Protein AF-A0A2V2BD92-F1 (afdb_monomer)

Structure (mmCIF, N/CA/C/O backbone):
data_AF-A0A2V2BD92-F1
#
_entry.id   AF-A0A2V2BD92-F1
#
loop_
_atom_site.group_PDB
_atom_site.id
_atom_site.type_symbol
_atom_site.label_atom_id
_atom_site.label_alt_id
_atom_site.label_comp_id
_atom_site.label_asym_id
_atom_site.label_entity_id
_atom_site.label_seq_id
_atom_site.pdbx_PDB_ins_code
_atom_site.Cartn_x
_atom_site.Cartn_y
_atom_site.Cartn_z
_atom_site.occupancy
_atom_site.B_iso_or_equiv
_atom_site.auth_seq_id
_atom_site.auth_comp_id
_atom_site.auth_asym_id
_atom_site.auth_atom_id
_atom_site.pdbx_PDB_model_num
ATOM 1 N N . MET A 1 1 ? 30.331 30.338 35.306 1.00 40.53 1 MET A N 1
ATOM 2 C CA . MET A 1 1 ? 29.666 31.341 34.450 1.00 40.53 1 MET A CA 1
ATOM 3 C C . MET A 1 1 ? 28.473 30.673 33.791 1.00 40.53 1 MET A C 1
ATOM 5 O O . MET A 1 1 ? 28.644 29.599 33.232 1.00 40.53 1 MET A O 1
ATOM 9 N N . LEU A 1 2 ? 27.292 31.274 33.924 1.00 43.50 2 LEU A N 1
ATOM 10 C CA . LEU A 1 2 ? 26.097 30.980 33.131 1.00 43.50 2 LEU A CA 1
ATOM 11 C C . LEU A 1 2 ? 26.198 31.728 31.791 1.00 43.50 2 LEU A C 1
ATOM 13 O O . LEU A 1 2 ? 26.540 32.907 31.807 1.00 43.50 2 LEU A O 1
ATOM 17 N N . ASN A 1 3 ? 25.898 31.050 30.681 1.00 39.62 3 ASN A N 1
ATOM 18 C CA . ASN A 1 3 ? 25.221 31.590 29.488 1.00 39.62 3 ASN A CA 1
ATOM 19 C C . ASN A 1 3 ? 24.854 30.392 28.586 1.00 39.62 3 ASN A C 1
ATOM 21 O O . ASN A 1 3 ? 25.749 29.708 28.106 1.00 39.62 3 ASN A O 1
ATOM 25 N N . ILE A 1 4 ? 23.616 29.888 28.623 1.00 43.25 4 ILE A N 1
ATOM 26 C CA . ILE A 1 4 ? 22.386 30.372 27.957 1.00 43.25 4 ILE A CA 1
ATOM 27 C C . ILE A 1 4 ? 22.367 30.007 26.459 1.00 43.25 4 ILE A C 1
ATOM 29 O O . ILE A 1 4 ? 23.040 30.626 25.648 1.00 43.25 4 ILE A O 1
ATOM 33 N N . LEU A 1 5 ? 21.576 28.960 26.180 1.00 45.25 5 LEU A N 1
ATOM 34 C CA . LEU A 1 5 ? 20.671 28.731 25.044 1.00 45.25 5 LEU A CA 1
ATOM 35 C C . LEU A 1 5 ? 21.012 29.381 23.693 1.00 45.25 5 LEU A C 1
ATOM 37 O O . LEU A 1 5 ? 20.851 30.583 23.521 1.00 45.25 5 LEU A O 1
ATOM 41 N N . ASN A 1 6 ? 21.243 28.526 22.696 1.00 41.41 6 ASN A N 1
ATOM 42 C CA . ASN A 1 6 ? 20.483 28.607 21.450 1.00 41.41 6 ASN A CA 1
ATOM 43 C C . ASN A 1 6 ? 20.286 27.188 20.8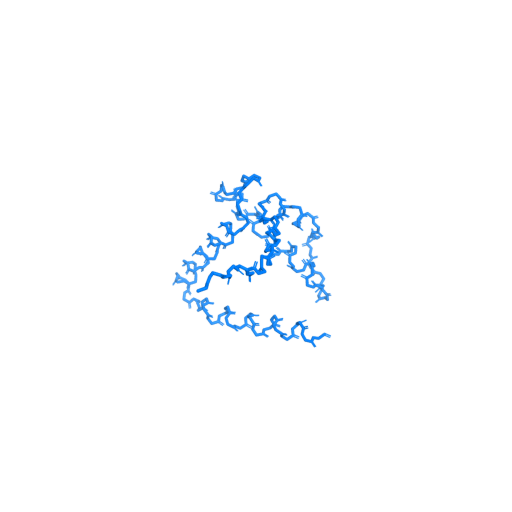85 1.00 41.41 6 ASN A C 1
ATOM 45 O O . ASN A 1 6 ? 21.151 26.696 20.162 1.00 41.41 6 ASN A O 1
ATOM 49 N N . PRO A 1 7 ? 19.203 26.468 21.230 1.00 48.06 7 PRO A N 1
ATOM 50 C CA . PRO A 1 7 ? 18.661 25.524 20.282 1.00 48.06 7 PRO A CA 1
ATOM 51 C C . PRO A 1 7 ? 17.988 26.398 19.231 1.00 48.06 7 PRO A C 1
ATOM 53 O O . PRO A 1 7 ? 16.959 27.018 19.505 1.00 48.06 7 PRO A O 1
ATOM 56 N N . ASP A 1 8 ? 18.588 26.501 18.050 1.00 42.53 8 ASP A N 1
ATOM 57 C CA . ASP A 1 8 ? 17.795 26.851 16.887 1.00 42.53 8 ASP A CA 1
ATOM 58 C C . ASP A 1 8 ? 16.716 25.774 16.800 1.00 42.53 8 ASP A C 1
ATOM 60 O O . ASP A 1 8 ? 16.932 24.659 16.322 1.00 42.53 8 ASP A O 1
ATOM 64 N N . ASN A 1 9 ? 15.554 26.113 17.361 1.00 50.00 9 ASN A N 1
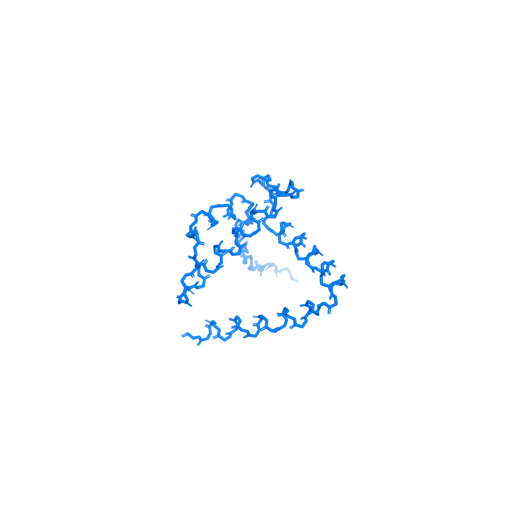ATOM 65 C CA . ASN A 1 9 ? 14.274 25.604 16.945 1.00 50.00 9 ASN A CA 1
ATOM 66 C C . ASN A 1 9 ? 14.213 25.893 15.445 1.00 50.00 9 ASN A C 1
ATOM 68 O O . ASN A 1 9 ? 13.609 26.869 14.998 1.00 50.00 9 ASN A O 1
ATOM 72 N N . HIS A 1 10 ? 14.807 25.004 14.654 1.00 45.50 10 HIS A N 1
ATOM 73 C CA . HIS A 1 10 ? 14.152 24.574 13.447 1.00 45.50 10 HIS A CA 1
ATOM 74 C C . HIS A 1 10 ? 12.789 24.114 13.932 1.00 45.50 10 HIS A C 1
ATOM 76 O O . HIS A 1 10 ? 12.631 23.010 14.452 1.00 45.50 10 HIS A O 1
ATOM 82 N N . ALA A 1 11 ? 11.826 25.032 13.869 1.00 39.88 11 ALA A N 1
ATOM 83 C CA . ALA A 1 11 ? 10.443 24.674 13.728 1.00 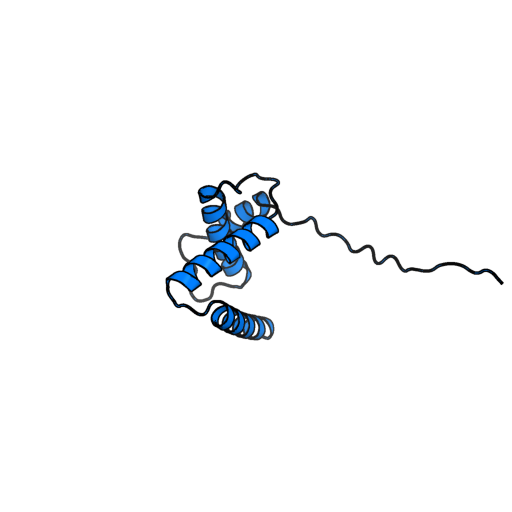39.88 11 ALA A CA 1
ATOM 84 C C . ALA A 1 11 ? 10.454 23.663 12.585 1.00 39.88 11 ALA A C 1
ATOM 86 O O . ALA A 1 11 ? 10.569 24.023 11.415 1.00 39.88 11 ALA A O 1
ATOM 87 N N . MET A 1 12 ? 10.479 22.383 12.953 1.00 41.91 12 MET A N 1
ATOM 88 C CA . MET A 1 12 ? 10.005 21.318 12.112 1.00 41.91 12 MET A CA 1
ATOM 89 C C . MET A 1 12 ? 8.585 21.764 11.850 1.00 41.91 12 MET A C 1
ATOM 91 O O . MET A 1 12 ? 7.718 21.630 12.710 1.00 41.91 12 MET A O 1
ATOM 95 N N . THR A 1 13 ? 8.403 22.467 10.736 1.00 38.88 13 THR A N 1
ATOM 96 C CA . THR A 1 13 ? 7.103 22.701 10.155 1.00 38.88 13 THR A CA 1
ATOM 97 C C . THR A 1 13 ? 6.55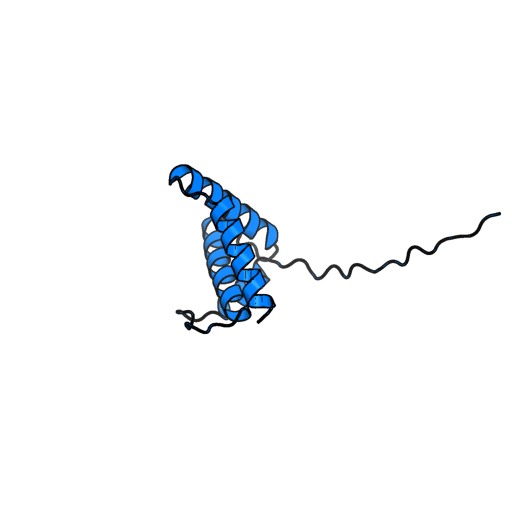5 21.298 10.010 1.00 38.88 13 THR A C 1
ATOM 99 O O . THR A 1 13 ? 6.931 20.575 9.092 1.00 38.88 13 THR A O 1
ATOM 102 N N . THR A 1 14 ? 5.787 20.856 11.003 1.00 44.94 14 THR A N 1
ATOM 103 C CA . THR A 1 14 ? 4.947 19.681 10.905 1.00 44.94 14 THR A CA 1
ATOM 104 C C . THR A 1 14 ? 4.001 20.038 9.782 1.00 44.94 14 THR A C 1
ATOM 106 O O . THR A 1 14 ? 2.994 20.713 10.004 1.00 44.94 14 THR A O 1
ATOM 109 N N . ALA A 1 15 ? 4.401 19.701 8.553 1.00 56.84 15 ALA A N 1
ATOM 110 C CA . ALA A 1 15 ? 3.482 19.593 7.445 1.00 56.84 15 ALA A CA 1
ATOM 111 C C . ALA A 1 15 ? 2.299 18.807 8.002 1.00 56.84 15 ALA A C 1
ATOM 113 O O . ALA A 1 15 ? 2.510 17.800 8.687 1.00 56.84 15 ALA A O 1
ATOM 114 N N . ALA A 1 16 ? 1.093 19.349 7.840 1.00 66.75 16 ALA A N 1
ATOM 115 C CA . ALA A 1 16 ? -0.101 18.688 8.334 1.00 66.75 16 ALA A CA 1
ATOM 116 C C . ALA A 1 16 ? -0.038 17.223 7.889 1.00 66.75 16 ALA A C 1
ATOM 118 O O . ALA A 1 16 ? 0.213 16.950 6.714 1.00 66.75 16 ALA A O 1
ATOM 119 N N . ALA A 1 17 ? -0.142 16.304 8.852 1.00 83.38 17 ALA A N 1
ATOM 120 C CA . ALA A 1 17 ? -0.099 14.887 8.548 1.00 83.38 17 ALA A CA 1
ATOM 121 C C . ALA A 1 17 ? -1.231 14.593 7.564 1.00 83.38 17 ALA A C 1
ATOM 123 O O . ALA A 1 17 ? -2.370 15.002 7.789 1.00 83.38 17 ALA A O 1
ATOM 124 N N . MET A 1 18 ? -0.888 13.945 6.456 1.00 91.25 18 MET A N 1
ATOM 125 C CA . MET A 1 18 ? -1.844 13.615 5.413 1.00 91.25 18 MET A CA 1
ATOM 126 C C . MET A 1 18 ? -2.920 12.681 5.973 1.00 91.25 18 MET A C 1
ATOM 128 O O . MET A 1 18 ? -2.617 11.712 6.674 1.00 91.25 18 MET A O 1
ATOM 132 N N . THR A 1 19 ? -4.173 12.971 5.654 1.00 96.00 19 THR A N 1
ATOM 133 C CA . THR A 1 19 ? -5.344 12.226 6.122 1.00 96.00 19 THR A CA 1
ATOM 134 C C . THR A 1 19 ? -5.929 11.341 5.023 1.00 96.00 19 THR A C 1
ATOM 136 O O . THR A 1 19 ? -5.584 11.453 3.842 1.00 96.00 19 THR A O 1
ATOM 139 N N . PHE A 1 20 ? -6.868 10.472 5.388 1.00 93.25 20 PHE A N 1
ATOM 140 C CA . PHE A 1 20 ? -7.676 9.724 4.429 1.00 93.25 20 PHE A CA 1
ATOM 141 C C . PHE A 1 20 ? -8.466 10.639 3.475 1.00 93.25 20 PHE A C 1
ATOM 143 O O . PHE A 1 20 ? -8.629 10.308 2.295 1.00 93.25 20 PHE A O 1
ATOM 150 N N . ALA A 1 21 ? -8.934 11.797 3.953 1.00 94.12 21 ALA A N 1
ATOM 151 C CA . ALA A 1 21 ? -9.598 12.779 3.097 1.00 94.12 21 ALA A CA 1
ATOM 152 C C . ALA A 1 21 ? -8.651 13.299 2.000 1.00 94.12 21 ALA A C 1
ATOM 154 O O . ALA A 1 21 ? -9.047 13.394 0.837 1.00 94.12 21 ALA A O 1
ATOM 155 N N . ASP A 1 22 ? -7.381 13.542 2.336 1.00 94.69 22 ASP A N 1
ATOM 156 C CA . ASP A 1 22 ? -6.365 13.956 1.363 1.00 94.69 22 ASP A CA 1
ATOM 157 C C . ASP A 1 22 ? -6.062 12.842 0.346 1.00 94.69 22 ASP A C 1
ATOM 159 O O . ASP A 1 22 ? -5.960 13.114 -0.852 1.00 94.69 22 ASP A O 1
ATOM 163 N N . LEU A 1 23 ? -5.981 11.578 0.789 1.00 92.88 23 LEU A N 1
ATOM 164 C CA . LEU A 1 23 ? -5.847 10.421 -0.112 1.00 92.88 23 LEU A CA 1
ATOM 165 C C . LEU A 1 23 ? -7.029 10.329 -1.082 1.00 92.88 23 LEU A C 1
ATOM 167 O O . LEU A 1 23 ? -6.836 10.121 -2.278 1.00 92.88 23 LEU A O 1
ATOM 171 N N . SER A 1 24 ? -8.246 10.529 -0.580 1.00 93.56 24 SER A N 1
ATOM 172 C CA . SER A 1 24 ? -9.455 10.504 -1.407 1.00 93.56 24 SER A CA 1
ATOM 173 C C . SER A 1 24 ? -9.466 11.642 -2.432 1.00 93.56 24 SER A C 1
ATOM 175 O O . SER A 1 24 ? -9.793 11.409 -3.592 1.00 93.56 24 SER A O 1
ATOM 177 N N . CYS A 1 25 ? -9.019 12.840 -2.051 1.00 93.81 25 CYS A N 1
ATOM 178 C CA . CYS A 1 25 ? -8.864 13.973 -2.967 1.00 93.81 25 CYS A CA 1
ATOM 179 C C . CYS A 1 25 ? -7.815 13.707 -4.067 1.00 93.81 25 CYS A C 1
ATOM 181 O O . CYS A 1 25 ? -8.007 14.082 -5.224 1.00 93.81 25 CYS A O 1
ATOM 183 N N . LEU A 1 26 ? -6.706 13.028 -3.744 1.00 92.44 26 LEU A N 1
ATOM 184 C CA . LEU A 1 26 ? -5.731 12.594 -4.754 1.00 92.44 26 LEU A CA 1
ATOM 185 C C . LEU A 1 26 ? -6.295 11.506 -5.674 1.00 92.44 26 LEU A C 1
ATOM 187 O O . LEU A 1 26 ? -6.038 11.532 -6.877 1.00 92.44 26 LEU A O 1
ATOM 191 N N . ALA A 1 27 ? -7.071 10.570 -5.129 1.00 92.25 27 ALA A N 1
ATOM 192 C CA . ALA A 1 27 ? -7.691 9.496 -5.898 1.00 92.25 27 ALA A CA 1
ATOM 193 C C . ALA A 1 27 ? -8.661 10.024 -6.968 1.00 92.25 27 ALA A C 1
ATOM 195 O O . ALA A 1 27 ? -8.727 9.469 -8.063 1.00 92.25 27 ALA A O 1
ATOM 196 N N . GLU A 1 28 ? -9.381 11.110 -6.681 1.00 90.44 28 GLU A N 1
ATOM 197 C CA . GLU A 1 28 ? -10.325 11.743 -7.616 1.00 90.44 28 GLU A CA 1
ATOM 198 C C . GLU A 1 28 ? -9.654 12.357 -8.854 1.00 90.44 28 GLU A C 1
ATOM 200 O O . GLU A 1 28 ? -10.313 12.580 -9.868 1.00 90.44 28 GLU A O 1
ATOM 205 N N . GLN A 1 29 ? -8.344 12.609 -8.804 1.00 83.75 29 GLN A N 1
ATOM 206 C CA . GLN A 1 29 ? -7.586 13.169 -9.928 1.00 83.75 29 GLN A CA 1
ATOM 207 C C . GLN A 1 29 ? -7.193 12.106 -10.966 1.00 83.75 29 GLN A C 1
ATOM 209 O O . GLN A 1 29 ? -6.668 12.440 -12.029 1.00 83.75 29 GLN A O 1
ATOM 214 N N . VAL A 1 30 ? -7.438 10.827 -10.672 1.00 82.19 30 V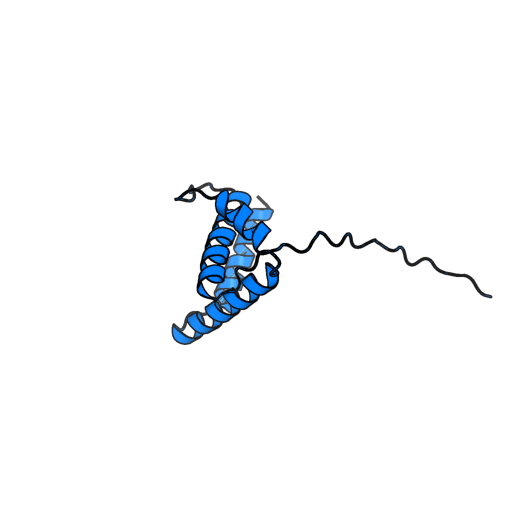AL A N 1
ATOM 215 C CA . VAL A 1 30 ? -7.058 9.698 -11.523 1.00 82.19 30 VAL A CA 1
ATOM 216 C C . VAL A 1 30 ? -8.187 9.362 -12.489 1.00 82.19 30 VAL A C 1
ATOM 218 O O . VAL A 1 30 ? -9.332 9.158 -12.094 1.00 82.19 30 VAL A O 1
ATOM 221 N N . THR A 1 31 ? -7.857 9.261 -13.773 1.00 74.44 31 THR A N 1
ATOM 222 C CA . THR A 1 31 ? -8.762 8.752 -14.810 1.00 74.44 31 THR A CA 1
ATOM 223 C C . THR A 1 31 ? -8.809 7.222 -14.815 1.00 74.44 31 THR A C 1
ATOM 225 O O . THR A 1 31 ? -7.887 6.577 -14.330 1.00 74.44 31 THR A O 1
ATOM 228 N N . ASP A 1 32 ? -9.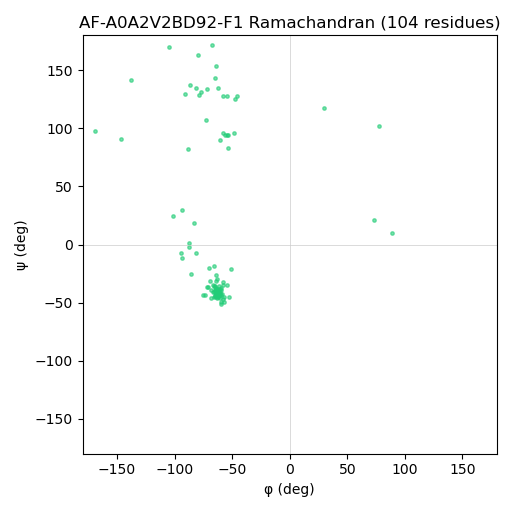827 6.620 -15.447 1.00 72.94 32 ASP A N 1
ATOM 229 C CA . ASP A 1 32 ? -10.020 5.153 -15.518 1.00 72.94 32 ASP A CA 1
ATOM 230 C C . ASP A 1 32 ? -8.789 4.348 -15.989 1.00 72.94 32 ASP A C 1
ATOM 232 O O . ASP A 1 32 ? -8.691 3.146 -15.746 1.00 72.94 32 ASP A O 1
ATOM 236 N N . HIS A 1 33 ? -7.851 4.989 -16.687 1.00 75.88 33 HIS A N 1
ATOM 237 C CA . HIS A 1 33 ? -6.589 4.401 -17.113 1.00 75.88 33 HIS A CA 1
ATOM 238 C C . HIS A 1 33 ? -5.437 5.387 -16.916 1.00 75.88 33 HIS A C 1
ATOM 240 O O . HIS A 1 33 ? -5.578 6.586 -17.171 1.00 75.88 33 HIS A O 1
ATOM 246 N N . LEU A 1 34 ? -4.285 4.856 -16.498 1.00 76.94 34 LEU A N 1
ATOM 247 C CA . LEU A 1 34 ? -3.021 5.582 -16.493 1.00 76.94 34 LEU A CA 1
ATOM 248 C C . LEU A 1 34 ? -2.433 5.605 -17.912 1.00 76.94 34 LEU A C 1
ATOM 250 O O . LEU A 1 34 ? -2.302 4.536 -18.519 1.00 76.94 34 LEU A O 1
ATOM 254 N N . PRO A 1 35 ? -2.052 6.776 -18.449 1.00 79.44 35 PRO A N 1
ATOM 255 C CA . PRO A 1 35 ? -1.272 6.831 -19.676 1.00 79.44 35 PRO A CA 1
ATOM 256 C C . PRO A 1 35 ? 0.113 6.193 -19.472 1.00 79.44 35 PRO A C 1
ATOM 258 O O . PRO A 1 35 ? 0.637 6.139 -18.360 1.00 79.44 35 PRO A O 1
ATOM 261 N N . PHE A 1 36 ? 0.711 5.685 -20.553 1.00 75.12 36 PHE A N 1
ATOM 262 C CA . PHE A 1 36 ? 2.017 5.012 -20.500 1.00 75.12 36 PHE A CA 1
ATOM 263 C C . PHE A 1 36 ? 3.150 5.949 -20.043 1.00 75.12 36 PHE A C 1
ATOM 265 O O . PHE A 1 36 ? 4.100 5.499 -19.412 1.00 75.12 36 PHE A O 1
ATOM 272 N N . ASP A 1 37 ? 3.030 7.242 -20.338 1.00 78.44 37 ASP A N 1
ATOM 273 C CA . ASP A 1 37 ? 3.946 8.322 -19.965 1.00 78.44 37 ASP A CA 1
ATOM 274 C C . ASP A 1 37 ? 3.437 9.141 -18.764 1.00 78.44 37 ASP A C 1
ATOM 276 O O . ASP A 1 37 ? 3.801 10.306 -18.609 1.00 78.44 37 ASP A O 1
ATOM 280 N N . ALA A 1 38 ? 2.588 8.544 -17.915 1.00 80.62 38 ALA A N 1
ATOM 281 C CA . ALA A 1 38 ? 2.093 9.191 -16.705 1.00 80.62 38 ALA A CA 1
ATOM 282 C C . ALA A 1 38 ? 3.250 9.689 -15.829 1.00 80.62 38 ALA A C 1
ATOM 284 O O . ALA A 1 38 ? 4.144 8.923 -15.459 1.00 80.62 38 ALA A O 1
ATOM 285 N N . ASP A 1 39 ? 3.188 10.964 -15.453 1.00 87.12 39 ASP A N 1
ATOM 286 C CA . ASP A 1 39 ? 4.147 11.539 -14.523 1.00 87.12 39 ASP A CA 1
ATOM 287 C C . ASP A 1 39 ? 3.994 10.954 -13.104 1.00 87.12 39 ASP A C 1
ATOM 289 O O . ASP A 1 39 ? 3.052 10.221 -12.768 1.00 87.12 39 ASP A O 1
ATOM 293 N N . ASN A 1 40 ? 4.946 11.294 -12.237 1.00 86.75 40 ASN A N 1
ATOM 294 C CA . ASN A 1 40 ? 4.972 10.801 -10.863 1.00 86.75 40 ASN A CA 1
ATOM 295 C C . ASN A 1 40 ? 3.769 11.269 -10.026 1.00 86.75 40 ASN A C 1
ATOM 297 O O . ASN A 1 40 ? 3.384 10.565 -9.092 1.00 86.75 40 ASN A O 1
ATOM 301 N N . ALA A 1 41 ? 3.147 12.407 -10.354 1.00 87.38 41 ALA A N 1
ATOM 302 C CA . ALA A 1 41 ? 1.974 12.904 -9.638 1.00 87.38 41 ALA A CA 1
ATOM 303 C C . ALA A 1 41 ? 0.727 12.077 -9.983 1.00 87.38 41 ALA A C 1
ATOM 305 O O . ALA A 1 41 ? -0.002 11.652 -9.084 1.00 87.38 41 ALA A O 1
ATOM 306 N N . ILE A 1 42 ? 0.525 11.762 -11.264 1.00 87.25 42 ILE A N 1
ATOM 307 C CA . ILE A 1 42 ? -0.569 10.897 -11.718 1.00 87.25 42 ILE A CA 1
ATOM 308 C C . ILE A 1 42 ? -0.391 9.478 -11.143 1.00 87.25 42 ILE A C 1
ATOM 310 O O . ILE A 1 42 ? -1.351 8.878 -10.650 1.00 87.25 42 ILE A O 1
ATOM 314 N N . ARG A 1 43 ? 0.841 8.945 -11.128 1.00 87.69 43 ARG A N 1
ATOM 315 C CA . ARG A 1 43 ? 1.144 7.636 -10.511 1.00 87.69 43 ARG A CA 1
ATOM 316 C C . ARG A 1 43 ? 0.869 7.625 -9.004 1.00 87.69 43 ARG A C 1
ATOM 318 O O . ARG A 1 43 ? 0.325 6.642 -8.499 1.00 87.69 43 ARG A O 1
ATOM 325 N N . ALA A 1 44 ? 1.181 8.712 -8.297 1.00 91.44 44 ALA A N 1
ATOM 326 C CA . ALA A 1 44 ? 0.838 8.866 -6.883 1.00 91.44 44 ALA A CA 1
ATOM 327 C C . ALA A 1 44 ? -0.683 8.901 -6.660 1.00 91.44 44 ALA A C 1
ATOM 329 O O . ALA A 1 44 ? -1.179 8.249 -5.741 1.00 91.44 44 ALA A O 1
ATOM 330 N N . GLY A 1 45 ? -1.434 9.580 -7.533 1.00 92.69 45 GLY A N 1
ATOM 331 C CA . GLY A 1 45 ? -2.896 9.547 -7.517 1.00 92.69 45 GLY A CA 1
ATOM 332 C C . GLY A 1 45 ? -3.438 8.122 -7.643 1.00 92.69 45 GLY A C 1
ATOM 333 O O . GLY A 1 45 ? -4.312 7.721 -6.877 1.00 92.69 45 GLY A O 1
ATOM 334 N N . ALA A 1 46 ? -2.900 7.316 -8.563 1.00 92.75 46 ALA A N 1
ATOM 335 C CA . ALA A 1 46 ? -3.354 5.934 -8.742 1.00 92.75 46 ALA A CA 1
ATOM 336 C C . ALA A 1 46 ? -3.089 5.058 -7.508 1.00 92.75 46 ALA A C 1
ATOM 338 O O . ALA A 1 46 ? -3.938 4.247 -7.130 1.00 92.75 46 ALA A O 1
ATOM 339 N N . ALA A 1 47 ? -1.946 5.253 -6.842 1.00 94.62 47 ALA A N 1
ATOM 340 C CA . ALA A 1 47 ? -1.683 4.620 -5.553 1.00 94.62 47 ALA A CA 1
ATOM 341 C C . ALA A 1 47 ? -2.704 5.069 -4.491 1.00 94.62 47 ALA A C 1
ATOM 343 O O . ALA A 1 47 ? -3.234 4.229 -3.762 1.00 94.62 47 ALA A O 1
ATOM 344 N N . ALA A 1 48 ? -3.047 6.361 -4.449 1.00 95.56 48 ALA A N 1
ATOM 345 C CA . ALA A 1 48 ? -4.083 6.879 -3.559 1.00 95.56 48 ALA A CA 1
ATOM 346 C C . ALA A 1 48 ? -5.458 6.246 -3.845 1.00 95.56 48 ALA A C 1
ATOM 348 O O . ALA A 1 48 ? -6.136 5.834 -2.910 1.00 95.56 48 ALA A O 1
ATOM 349 N N . ALA A 1 49 ? -5.838 6.051 -5.111 1.00 94.81 49 ALA A N 1
ATOM 350 C CA . ALA A 1 49 ? -7.091 5.384 -5.477 1.00 94.81 49 ALA A CA 1
ATOM 351 C C . ALA A 1 49 ? -7.164 3.921 -5.002 1.00 94.81 49 ALA A C 1
ATOM 353 O O . ALA A 1 49 ? -8.208 3.470 -4.507 1.00 94.81 49 ALA A O 1
ATOM 354 N N . ALA A 1 50 ? -6.052 3.184 -5.095 1.00 95.38 50 ALA A N 1
ATOM 355 C CA . ALA A 1 50 ? -5.958 1.831 -4.551 1.00 95.38 50 ALA A CA 1
ATOM 356 C C . ALA A 1 50 ? -6.117 1.830 -3.019 1.00 95.38 50 ALA A C 1
ATOM 358 O O . ALA A 1 50 ? -6.922 1.063 -2.484 1.00 95.38 50 ALA A O 1
ATOM 359 N N . LEU A 1 51 ? -5.423 2.738 -2.323 1.00 96.81 51 LEU A N 1
ATOM 360 C CA . LEU A 1 51 ? -5.512 2.893 -0.867 1.00 96.81 51 LEU A CA 1
ATOM 361 C C . LEU A 1 51 ? -6.913 3.323 -0.412 1.00 96.81 51 LEU A C 1
ATOM 363 O O . LEU A 1 51 ? -7.423 2.791 0.571 1.00 96.81 51 LEU A O 1
ATOM 367 N N . THR A 1 52 ? -7.586 4.217 -1.142 1.00 96.06 52 THR A N 1
ATOM 368 C CA . THR A 1 52 ? -8.967 4.624 -0.843 1.00 96.06 52 THR A CA 1
ATOM 369 C C . THR A 1 52 ? -9.936 3.453 -0.968 1.00 96.06 52 THR A C 1
ATOM 371 O O . THR A 1 52 ? -10.841 3.297 -0.146 1.00 96.06 52 THR A O 1
ATOM 374 N N . THR A 1 53 ? -9.742 2.601 -1.975 1.00 96.06 53 THR A N 1
ATOM 375 C CA . THR A 1 53 ? -10.544 1.383 -2.148 1.00 96.06 53 THR A CA 1
ATOM 376 C C . THR A 1 53 ? -10.302 0.399 -1.006 1.00 96.06 53 THR A C 1
ATOM 378 O O . THR A 1 53 ? -11.262 -0.118 -0.432 1.00 96.06 53 THR A O 1
ATOM 381 N N . PHE A 1 54 ? -9.039 0.189 -0.631 1.00 97.00 54 PHE A N 1
ATOM 382 C CA . PHE A 1 54 ? -8.662 -0.653 0.501 1.00 97.00 54 PHE A CA 1
ATOM 383 C C . PHE A 1 54 ? -9.270 -0.158 1.819 1.00 97.00 54 PHE A C 1
ATOM 385 O O . PHE A 1 54 ? -9.961 -0.915 2.491 1.00 97.00 54 PHE A O 1
ATOM 392 N N . ALA A 1 55 ? -9.101 1.123 2.149 1.00 96.25 55 ALA A N 1
ATOM 393 C CA . ALA A 1 55 ? -9.621 1.707 3.382 1.00 96.25 55 ALA A CA 1
ATOM 394 C C . ALA A 1 55 ? -11.147 1.588 3.490 1.00 96.25 55 ALA A C 1
ATOM 396 O O . ALA A 1 55 ? -11.677 1.319 4.565 1.00 96.25 55 ALA A O 1
ATOM 397 N N . ARG A 1 56 ? -11.876 1.741 2.375 1.00 95.44 56 ARG A N 1
ATOM 398 C CA . ARG A 1 56 ? -13.331 1.513 2.342 1.00 95.44 56 ARG A CA 1
ATOM 399 C C . ARG A 1 56 ? -13.693 0.050 2.592 1.00 95.44 56 ARG A C 1
ATOM 401 O O . ARG A 1 56 ? -14.721 -0.217 3.206 1.00 95.44 56 ARG A O 1
ATOM 408 N N . TYR A 1 57 ? -12.876 -0.883 2.112 1.00 96.06 57 TYR A N 1
ATOM 409 C CA . TYR A 1 57 ? -13.085 -2.314 2.317 1.00 96.06 57 TYR A CA 1
ATOM 410 C C . TYR A 1 57 ? -12.802 -2.746 3.765 1.00 96.06 57 TYR A C 1
ATOM 412 O O . TYR A 1 57 ? -13.524 -3.585 4.300 1.00 96.06 57 TYR A O 1
ATOM 420 N N . THR A 1 58 ? -11.794 -2.157 4.413 1.00 94.62 58 THR A N 1
ATOM 421 C CA . THR A 1 58 ? -11.374 -2.508 5.782 1.00 94.62 58 THR A CA 1
ATOM 422 C C . THR A 1 58 ? -12.020 -1.658 6.878 1.00 94.62 58 THR A C 1
ATOM 424 O O . THR A 1 58 ? -11.950 -2.019 8.050 1.00 94.62 58 THR A O 1
ATOM 427 N N . GLY A 1 59 ? -12.685 -0.554 6.520 1.00 93.75 59 GLY A 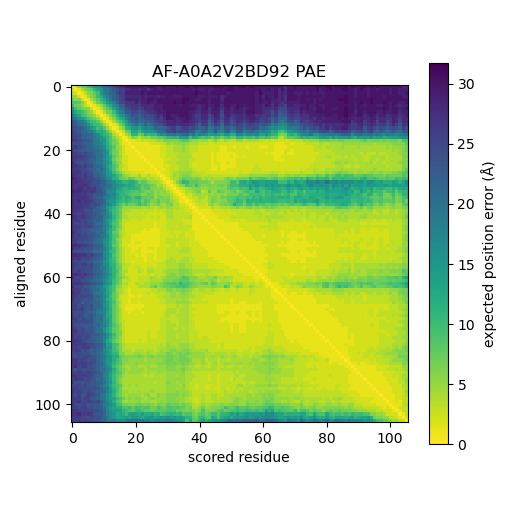N 1
ATOM 428 C CA . GLY A 1 59 ? -13.321 0.373 7.462 1.00 93.75 59 GLY A CA 1
ATOM 429 C C . GLY A 1 59 ? -12.407 1.495 7.974 1.00 93.75 59 GLY A C 1
ATOM 430 O O . GLY A 1 59 ? -12.798 2.231 8.876 1.00 93.75 59 GLY A O 1
ATOM 431 N N . LEU A 1 60 ? -11.218 1.667 7.387 1.00 92.81 60 LEU A N 1
ATOM 432 C CA . LEU A 1 60 ? -10.258 2.740 7.693 1.00 92.81 60 LEU A CA 1
ATOM 433 C C . LEU A 1 60 ? -10.565 4.059 6.952 1.00 92.81 60 LEU A C 1
ATOM 435 O O . LEU A 1 60 ? -9.701 4.915 6.792 1.00 92.81 60 LEU A O 1
ATOM 439 N N . ASN A 1 61 ? -11.786 4.238 6.449 1.00 93.25 61 ASN A N 1
ATOM 440 C CA . ASN A 1 61 ? -12.176 5.361 5.591 1.00 93.25 61 ASN A CA 1
ATOM 441 C C . ASN A 1 61 ? -12.780 6.551 6.359 1.00 93.25 61 ASN A C 1
ATOM 443 O O . ASN A 1 61 ? -13.652 7.247 5.835 1.00 93.25 61 ASN A O 1
ATOM 447 N N . THR A 1 62 ? -12.374 6.757 7.613 1.00 93.25 62 THR A N 1
ATOM 448 C CA . THR A 1 62 ? -12.785 7.942 8.379 1.00 93.25 62 THR A CA 1
ATOM 449 C C . THR A 1 62 ? -11.963 9.137 7.908 1.00 93.25 62 THR A C 1
ATOM 451 O O . THR A 1 62 ? -10.747 9.036 7.847 1.00 93.25 62 THR A O 1
ATOM 454 N N . ASP A 1 63 ? -12.588 10.278 7.611 1.00 87.31 63 ASP A N 1
ATOM 455 C CA . ASP A 1 63 ? -11.901 11.437 7.007 1.00 87.31 63 ASP A CA 1
ATOM 456 C C . ASP A 1 63 ? -10.668 11.921 7.788 1.00 87.31 63 ASP A C 1
ATOM 458 O O . ASP A 1 63 ? -9.686 12.341 7.184 1.00 87.31 63 ASP A O 1
ATOM 462 N N . GLY A 1 64 ? -10.704 11.835 9.122 1.00 89.19 64 GLY A N 1
ATOM 463 C CA . GLY A 1 64 ? -9.583 12.188 10.000 1.00 89.19 64 GLY A CA 1
ATOM 464 C C . GLY A 1 64 ? -8.580 11.059 10.264 1.00 89.19 64 GLY A C 1
ATOM 465 O O . GLY A 1 64 ? -7.654 11.268 11.044 1.00 89.19 64 GLY A O 1
ATOM 466 N N . GLU A 1 65 ? -8.771 9.876 9.674 1.00 92.44 65 GLU A N 1
ATOM 467 C CA . GLU A 1 65 ? -7.829 8.759 9.785 1.00 92.44 65 GLU A CA 1
ATOM 468 C C . GLU A 1 65 ? -6.502 9.129 9.121 1.00 92.44 65 GLU A C 1
ATOM 470 O O . GLU A 1 65 ? -6.473 9.822 8.098 1.00 92.44 65 GLU A O 1
ATOM 475 N N . SER A 1 66 ? -5.393 8.676 9.701 1.00 94.56 66 SER A N 1
ATOM 476 C CA . SER A 1 66 ? -4.075 8.974 9.148 1.00 94.56 66 SER A CA 1
ATOM 477 C C . SER A 1 66 ? -3.857 8.193 7.855 1.00 94.56 66 SER A C 1
ATOM 479 O O . SER A 1 66 ? -4.059 6.977 7.809 1.00 94.56 66 SER A O 1
ATOM 481 N N . ALA A 1 67 ? -3.364 8.867 6.812 1.00 93.56 67 ALA A N 1
ATOM 482 C CA . ALA A 1 67 ? -2.920 8.189 5.597 1.00 93.56 67 ALA A CA 1
ATOM 483 C C . ALA A 1 67 ? -1.813 7.163 5.901 1.00 93.56 67 ALA A C 1
ATOM 485 O O . ALA A 1 67 ? -1.750 6.117 5.260 1.00 93.56 67 ALA A O 1
ATOM 486 N N . GLU A 1 68 ? -0.976 7.431 6.911 1.00 94.75 68 GLU A N 1
ATOM 487 C CA . GLU A 1 68 ? 0.053 6.499 7.377 1.00 94.75 68 GLU A CA 1
ATOM 488 C C . GLU A 1 68 ? -0.561 5.199 7.909 1.00 94.75 68 GLU A C 1
ATOM 490 O O . GLU A 1 68 ? -0.102 4.129 7.517 1.00 94.75 68 GLU A O 1
ATOM 495 N N . THR A 1 69 ? -1.630 5.270 8.717 1.00 94.50 69 THR A N 1
ATOM 496 C CA . THR A 1 69 ? -2.353 4.077 9.197 1.00 94.50 69 THR A CA 1
ATOM 497 C C . THR A 1 69 ? -2.841 3.241 8.017 1.00 94.50 69 THR A C 1
ATOM 499 O O . THR A 1 69 ? -2.570 2.045 7.948 1.00 94.50 69 THR A O 1
ATOM 502 N N . VAL A 1 70 ? -3.504 3.881 7.046 1.00 96.31 70 VAL A 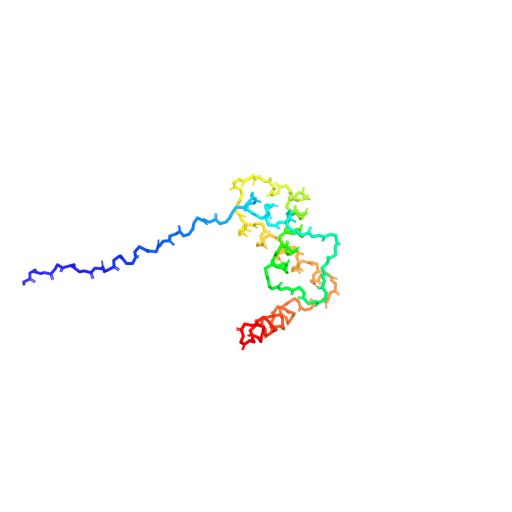N 1
ATOM 503 C CA . VAL A 1 70 ? -4.035 3.200 5.854 1.00 96.31 70 VAL A CA 1
ATOM 504 C C . VAL A 1 70 ? -2.919 2.507 5.066 1.00 96.31 70 VAL A C 1
ATOM 506 O O . VAL A 1 70 ? -3.091 1.371 4.625 1.00 96.31 70 VAL A O 1
ATOM 509 N N . ILE A 1 71 ? -1.769 3.167 4.893 1.00 96.38 71 ILE A N 1
ATOM 510 C CA . ILE A 1 71 ? -0.616 2.613 4.170 1.00 96.38 71 ILE A CA 1
ATOM 511 C C . ILE A 1 71 ? 0.011 1.443 4.933 1.00 96.38 71 ILE A C 1
ATOM 513 O O . ILE A 1 71 ? 0.314 0.418 4.323 1.00 96.38 71 ILE A O 1
ATOM 517 N N . VAL A 1 72 ? 0.221 1.575 6.244 1.00 96.06 72 VAL A N 1
ATOM 518 C CA . VAL A 1 72 ? 0.837 0.524 7.069 1.00 96.06 72 VAL A CA 1
ATOM 519 C C . VAL A 1 72 ? -0.039 -0.726 7.102 1.00 96.06 72 VAL A C 1
ATOM 521 O O . VAL A 1 72 ? 0.478 -1.831 6.909 1.00 96.06 72 VAL A O 1
ATOM 524 N N . ASP A 1 73 ? -1.350 -0.567 7.264 1.00 96.50 73 ASP A N 1
ATOM 525 C CA . ASP A 1 73 ? -2.285 -1.692 7.258 1.00 96.50 73 ASP A CA 1
ATOM 526 C C . ASP A 1 73 ? -2.337 -2.352 5.872 1.00 96.50 73 ASP A C 1
ATOM 528 O O . ASP A 1 73 ? -2.259 -3.576 5.766 1.00 96.50 73 ASP A O 1
ATOM 532 N N . PHE A 1 74 ? -2.335 -1.562 4.792 1.00 96.81 74 PHE A N 1
ATOM 533 C CA . PHE A 1 74 ? -2.266 -2.097 3.429 1.00 96.81 74 PHE A CA 1
ATOM 534 C C . PHE A 1 74 ? -0.979 -2.894 3.172 1.00 96.81 74 PHE A C 1
ATOM 536 O O . PHE A 1 74 ? -1.018 -3.986 2.600 1.00 96.81 74 PHE A O 1
ATOM 543 N N . LEU A 1 75 ? 0.176 -2.380 3.605 1.00 95.81 75 LEU A N 1
ATOM 544 C CA . LEU A 1 75 ? 1.455 -3.085 3.482 1.00 95.81 75 LEU A CA 1
ATOM 545 C C . LEU A 1 75 ? 1.480 -4.368 4.322 1.00 95.81 75 LEU A C 1
ATOM 547 O O . LEU A 1 75 ? 2.040 -5.370 3.877 1.00 95.81 75 LEU A O 1
ATOM 551 N N . THR A 1 76 ? 0.850 -4.359 5.495 1.00 96.06 76 THR A N 1
ATOM 552 C CA . THR A 1 76 ? 0.720 -5.541 6.359 1.00 96.06 76 THR A CA 1
ATOM 553 C C . THR A 1 76 ? -0.124 -6.623 5.682 1.00 96.06 76 THR A C 1
ATOM 555 O O . THR A 1 76 ? 0.292 -7.782 5.614 1.00 96.06 76 THR A O 1
ATOM 558 N N . ASP A 1 77 ? -1.247 -6.252 5.072 1.00 96.88 77 ASP A N 1
ATOM 559 C CA . ASP A 1 77 ? -2.081 -7.188 4.313 1.00 96.88 77 ASP A CA 1
ATOM 560 C C . ASP A 1 77 ? -1.373 -7.702 3.048 1.00 96.88 77 ASP A C 1
ATOM 562 O O . ASP A 1 77 ? -1.480 -8.884 2.706 1.00 96.88 77 ASP A O 1
ATOM 566 N N . LEU A 1 78 ? -0.560 -6.867 2.388 1.00 96.62 78 LEU A N 1
ATOM 567 C CA . LEU A 1 78 ? 0.316 -7.314 1.301 1.00 96.62 78 LEU A CA 1
ATOM 568 C C . LEU A 1 78 ? 1.396 -8.293 1.780 1.00 96.62 78 LEU A C 1
ATOM 570 O O . LEU A 1 78 ? 1.715 -9.235 1.050 1.00 96.62 78 LEU A O 1
ATOM 574 N N . MET A 1 79 ? 1.952 -8.113 2.983 1.00 96.69 79 MET A N 1
ATOM 575 C CA . MET A 1 79 ? 2.883 -9.077 3.585 1.00 96.69 79 MET A CA 1
ATOM 576 C C . MET A 1 79 ? 2.202 -10.426 3.806 1.00 96.69 79 MET A C 1
ATOM 578 O O . MET A 1 79 ? 2.773 -11.457 3.440 1.00 96.69 79 MET A O 1
ATOM 582 N N . HIS A 1 80 ? 0.977 -10.424 4.338 1.00 96.56 80 HIS A N 1
ATOM 583 C CA . HIS A 1 80 ? 0.179 -11.639 4.489 1.00 96.56 80 HIS A CA 1
ATOM 584 C C . HIS A 1 80 ? -0.085 -12.312 3.136 1.00 96.56 80 HIS A C 1
ATOM 586 O O . HIS A 1 80 ? 0.216 -13.496 2.978 1.00 96.56 80 HIS A O 1
ATOM 592 N N . LEU A 1 81 ? -0.538 -11.562 2.128 1.00 96.56 81 LEU A N 1
ATOM 593 C CA . LEU A 1 81 ? -0.773 -12.086 0.778 1.00 96.56 81 LEU A CA 1
ATOM 594 C C . LEU A 1 81 ? 0.490 -12.702 0.159 1.00 96.56 81 LEU A C 1
ATOM 596 O O . LEU A 1 81 ? 0.447 -13.792 -0.413 1.00 96.56 81 LEU A O 1
ATOM 600 N N . CYS A 1 82 ? 1.619 -12.005 0.252 1.00 97.50 82 CYS A N 1
ATOM 601 C CA . CYS A 1 82 ? 2.888 -12.467 -0.301 1.00 97.50 82 CYS A CA 1
ATOM 602 C C . CYS A 1 82 ? 3.382 -13.740 0.397 1.00 97.50 82 CYS A C 1
ATOM 604 O O . CYS A 1 82 ? 3.847 -14.661 -0.274 1.00 97.50 82 CYS A O 1
ATOM 606 N N . SER A 1 83 ? 3.211 -13.830 1.718 1.00 96.19 83 SER A N 1
ATOM 607 C CA . SER A 1 83 ? 3.519 -15.038 2.488 1.00 96.19 83 SER A CA 1
ATOM 608 C C . SER A 1 83 ? 2.687 -16.239 2.023 1.00 96.19 83 SER A C 1
ATOM 610 O O . SER A 1 83 ? 3.244 -17.310 1.793 1.00 96.19 83 SER A O 1
ATOM 612 N N . GLU A 1 84 ? 1.378 -16.064 1.826 1.00 97.56 84 GLU A N 1
ATOM 613 C CA . GLU A 1 84 ? 0.476 -17.145 1.392 1.00 97.56 84 GLU A CA 1
ATOM 614 C C . GLU A 1 84 ? 0.725 -17.593 -0.057 1.00 97.56 84 GLU A C 1
ATOM 616 O O . GLU A 1 84 ? 0.534 -18.757 -0.407 1.00 97.56 84 GLU A O 1
ATOM 621 N N . THR A 1 85 ? 1.163 -16.674 -0.918 1.00 96.25 85 THR A N 1
ATOM 622 C CA . THR A 1 85 ? 1.380 -16.935 -2.354 1.00 96.25 85 THR A CA 1
ATOM 623 C C . THR A 1 85 ? 2.821 -17.313 -2.702 1.00 96.25 85 THR A C 1
ATOM 625 O O . THR A 1 85 ? 3.095 -17.688 -3.842 1.00 96.25 85 THR A O 1
ATOM 628 N N . GLY A 1 86 ? 3.749 -17.226 -1.744 1.00 95.19 86 GLY A N 1
ATOM 629 C CA . GLY A 1 86 ? 5.177 -17.465 -1.965 1.00 95.19 86 GLY A CA 1
ATOM 630 C C . GLY A 1 86 ? 5.889 -16.343 -2.731 1.00 95.19 86 GLY A C 1
ATOM 631 O O . GLY A 1 86 ? 6.942 -16.582 -3.324 1.00 95.19 86 GLY A O 1
ATOM 632 N N . MET A 1 87 ? 5.331 -15.128 -2.746 1.00 95.44 87 MET A N 1
ATOM 633 C CA . MET A 1 87 ? 5.952 -13.961 -3.378 1.00 95.44 87 MET A CA 1
ATOM 634 C C . MET A 1 87 ? 6.907 -13.236 -2.408 1.00 95.44 87 MET A C 1
ATOM 636 O O . MET A 1 87 ? 6.560 -13.023 -1.246 1.00 95.44 87 MET A O 1
ATOM 640 N N . PRO A 1 88 ? 8.101 -12.794 -2.844 1.00 94.94 88 PRO A N 1
ATOM 641 C CA . PRO A 1 88 ? 9.078 -12.163 -1.957 1.00 94.94 88 PRO A CA 1
ATOM 642 C C . PRO A 1 88 ? 8.862 -10.642 -1.847 1.00 94.94 88 PRO A C 1
ATOM 644 O O . PRO A 1 88 ? 9.546 -9.858 -2.510 1.00 94.94 88 PRO A O 1
ATOM 647 N N . LEU A 1 89 ? 7.934 -10.191 -0.989 1.00 93.31 89 LEU A N 1
ATOM 648 C CA . LEU A 1 89 ? 7.602 -8.758 -0.867 1.00 93.31 89 LEU A CA 1
ATOM 649 C C . LEU A 1 89 ? 8.829 -7.866 -0.626 1.00 93.31 89 LEU A C 1
ATOM 651 O O . LEU A 1 89 ? 8.974 -6.844 -1.289 1.00 93.31 89 LEU A O 1
ATOM 655 N N . CYS A 1 90 ? 9.739 -8.252 0.273 1.00 92.00 90 CYS A N 1
ATOM 656 C CA . CYS A 1 90 ? 10.937 -7.460 0.564 1.00 92.00 90 CYS A CA 1
ATOM 657 C C . CYS A 1 90 ? 11.823 -7.253 -0.677 1.00 92.00 90 CYS A C 1
ATOM 659 O O . CYS A 1 90 ? 12.348 -6.162 -0.886 1.00 92.00 90 CYS A O 1
ATOM 661 N N . GLU A 1 91 ? 11.972 -8.270 -1.529 1.00 94.75 91 GLU A N 1
ATOM 662 C CA . GLU A 1 91 ? 12.754 -8.160 -2.767 1.00 94.75 91 GLU A CA 1
ATOM 663 C C . GLU A 1 91 ? 12.050 -7.280 -3.805 1.00 94.75 91 GLU A C 1
ATOM 665 O O . GLU A 1 91 ? 12.704 -6.502 -4.511 1.00 94.75 91 GLU A O 1
ATOM 670 N N . MET A 1 92 ? 10.717 -7.357 -3.869 1.00 95.62 92 MET A N 1
ATOM 671 C CA . MET A 1 92 ? 9.910 -6.474 -4.712 1.00 95.62 92 MET A CA 1
ATOM 672 C C . MET A 1 92 ? 10.017 -5.018 -4.251 1.00 95.62 92 MET A C 1
ATOM 674 O O . MET A 1 92 ? 10.270 -4.148 -5.080 1.00 95.62 92 MET A O 1
ATOM 678 N N . LEU A 1 93 ? 9.942 -4.749 -2.942 1.00 93.44 93 LEU A N 1
ATOM 679 C CA . LEU A 1 93 ? 10.128 -3.409 -2.371 1.00 93.44 93 LEU A CA 1
ATOM 680 C C . LEU A 1 93 ? 11.526 -2.848 -2.666 1.00 93.44 93 LEU A C 1
ATOM 682 O O . LEU A 1 93 ? 11.656 -1.694 -3.069 1.00 93.44 93 LEU A O 1
ATOM 686 N N . LEU A 1 94 ? 12.575 -3.668 -2.539 1.00 93.94 94 LEU A N 1
ATOM 687 C CA . LEU A 1 94 ? 13.940 -3.276 -2.915 1.00 93.94 94 LEU A CA 1
ATOM 688 C C . LEU A 1 94 ? 14.081 -2.989 -4.416 1.00 93.94 94 LEU A C 1
ATOM 690 O O . LEU A 1 94 ? 14.916 -2.183 -4.820 1.00 93.94 94 LEU A O 1
ATOM 694 N N . SER A 1 95 ? 13.313 -3.676 -5.257 1.00 93.75 95 SER A N 1
ATOM 695 C CA . SER A 1 95 ? 13.316 -3.443 -6.703 1.00 93.75 95 SER A CA 1
ATOM 696 C C . SER A 1 95 ? 12.571 -2.162 -7.065 1.00 93.75 95 SER A C 1
ATOM 698 O O . SER A 1 95 ? 13.100 -1.360 -7.834 1.00 93.75 95 SER A O 1
ATOM 700 N N . ALA A 1 96 ? 11.411 -1.931 -6.448 1.00 92.50 96 ALA A N 1
ATOM 701 C CA . ALA A 1 96 ? 10.636 -0.706 -6.600 1.00 92.50 96 ALA A CA 1
ATOM 702 C C . ALA A 1 96 ? 11.421 0.530 -6.129 1.00 92.50 96 ALA A C 1
ATOM 704 O O . ALA A 1 96 ? 11.435 1.543 -6.823 1.00 92.50 96 ALA A O 1
ATOM 705 N N . SER A 1 97 ? 12.152 0.442 -5.008 1.00 92.50 97 SER A N 1
ATOM 706 C CA . SER A 1 97 ? 12.956 1.568 -4.510 1.00 92.50 97 SER A CA 1
ATOM 707 C C . SER A 1 97 ? 14.076 1.967 -5.473 1.00 92.50 97 SER A C 1
ATOM 709 O O . SER A 1 97 ? 14.321 3.154 -5.673 1.00 92.50 97 SER A O 1
ATOM 711 N N . ARG A 1 98 ? 14.723 0.995 -6.131 1.00 93.31 98 ARG A N 1
ATOM 712 C CA . ARG A 1 98 ? 15.721 1.274 -7.176 1.00 93.31 98 ARG A CA 1
ATOM 713 C C . ARG A 1 98 ? 15.107 1.973 -8.386 1.00 93.31 98 ARG A C 1
ATOM 715 O O . ARG A 1 98 ? 15.726 2.888 -8.914 1.00 93.31 98 ARG A O 1
ATOM 722 N N . GLN A 1 99 ? 13.918 1.552 -8.819 1.00 88.56 99 GLN A N 1
ATOM 723 C CA . GLN A 1 99 ? 13.216 2.186 -9.941 1.00 88.56 99 GLN A CA 1
ATOM 724 C C . GLN A 1 99 ? 12.835 3.630 -9.611 1.00 88.56 99 GLN A C 1
ATOM 726 O O . GLN A 1 99 ? 13.119 4.525 -10.399 1.00 88.56 99 GLN A O 1
ATOM 731 N N . TRP A 1 100 ? 12.296 3.863 -8.415 1.00 87.94 100 TRP A N 1
ATOM 732 C CA . TRP A 1 100 ? 11.939 5.201 -7.954 1.00 87.94 100 TRP A CA 1
ATOM 733 C C . TRP A 1 100 ? 13.140 6.158 -7.888 1.00 87.94 100 TRP A C 1
ATOM 735 O O . TRP A 1 100 ? 13.012 7.324 -8.244 1.00 87.94 100 TRP A O 1
ATOM 745 N N . LEU A 1 101 ? 14.322 5.678 -7.479 1.00 87.75 101 LEU A N 1
ATOM 746 C CA . LEU A 1 101 ? 15.545 6.493 -7.488 1.00 87.75 101 LEU A CA 1
ATOM 747 C C . LEU A 1 101 ? 15.957 6.899 -8.910 1.00 87.75 101 LEU A C 1
ATOM 749 O O . LEU A 1 101 ? 16.284 8.057 -9.137 1.00 87.75 101 LEU A O 1
ATOM 753 N N . VAL A 1 102 ? 15.883 5.975 -9.872 1.00 86.25 102 VAL A N 1
ATOM 754 C CA . VAL A 1 102 ? 16.188 6.271 -11.284 1.00 86.25 102 VAL A CA 1
ATOM 755 C C . VAL A 1 102 ? 15.227 7.313 -11.858 1.00 86.25 102 VAL A C 1
ATOM 757 O O . VAL A 1 102 ? 15.651 8.181 -12.612 1.00 86.25 102 VAL A O 1
ATOM 760 N N . GLU A 1 103 ? 13.947 7.243 -11.495 1.00 82.44 103 GLU A N 1
ATOM 761 C CA . GLU A 1 103 ? 12.923 8.197 -11.938 1.00 82.44 103 GLU A CA 1
ATOM 762 C C . GLU A 1 103 ? 13.079 9.597 -11.318 1.00 82.44 103 GLU A C 1
ATOM 764 O O . GLU A 1 103 ? 12.532 10.550 -11.863 1.00 82.44 103 GLU A O 1
ATOM 769 N N . GLN A 1 104 ? 13.790 9.741 -10.192 1.00 74.62 104 GLN A N 1
ATOM 770 C CA . GLN A 1 104 ? 14.061 11.049 -9.582 1.00 74.62 104 GLN A CA 1
ATOM 771 C C . GLN A 1 104 ? 15.289 11.763 -10.151 1.00 74.62 104 GLN A C 1
ATOM 773 O O . GLN A 1 104 ? 15.360 12.988 -10.077 1.00 74.62 104 GLN A O 1
ATOM 778 N N . ASP A 1 105 ? 16.244 11.013 -10.702 1.00 67.94 105 ASP A N 1
ATOM 779 C CA . ASP A 1 105 ? 17.466 11.557 -11.305 1.00 67.94 105 ASP A CA 1
ATOM 780 C C . ASP A 1 105 ? 17.294 11.924 -12.801 1.00 67.94 105 ASP A C 1
ATOM 782 O O . ASP A 1 105 ? 18.248 12.394 -13.429 1.00 67.94 105 ASP A O 1
ATOM 786 N N . ALA A 1 106 ? 16.109 11.683 -13.377 1.00 60.00 106 ALA A N 1
ATOM 787 C CA . ALA A 1 106 ? 15.772 11.872 -14.795 1.00 60.00 106 ALA A CA 1
ATOM 788 C C . ALA A 1 106 ? 15.000 13.176 -15.054 1.00 60.00 106 ALA A C 1
ATOM 790 O O . ALA A 1 106 ? 15.278 13.808 -16.102 1.00 60.00 106 ALA A O 1
#

Secondary structure (DSSP, 8-state):
---------------PPPBHHHHHHHHTT--SS--TT--HHHHHHHHHHHHHHHHHHHT---TTSBHHHHHHHHHHHHHHHHHHHT--HHHHHHHHHHHHHHHH--

Radius of gyration: 18.79 Å; Cα contacts (8 Å, |Δi|>4): 74; chains: 1; bounding box: 43×49×55 Å

pLDDT: mean 83.95, std 17.76, range [38.88, 97.56]

Mean predicted aligned error: 9.1 Å

Organism: NCBI:txid574096

Foldseek 3Di:
DDDDDDPPPPVPVPPPQDWLLNLVVLLVVADPDADPPHDPSNVSNVVSVVLNVQCVVVVQNDRRRGPVVSVVVVVVVVVVVCVVVVHDVVVVVVVVVVVVVVSVVD

Solvent-accessible surface area (backbone atoms only — not comparable to full-atom values): 6308 Å² total; per-residue (Å²): 136,92,82,81,86,80,78,79,74,70,72,72,74,72,65,77,77,59,23,33,47,55,33,45,60,37,20,70,75,45,63,102,64,82,60,96,83,56,51,74,66,58,51,49,14,48,53,24,37,53,49,45,53,49,20,59,72,74,66,57,61,45,57,85,32,48,36,63,58,53,49,54,53,51,52,50,53,48,50,52,51,21,64,78,71,73,47,62,58,70,6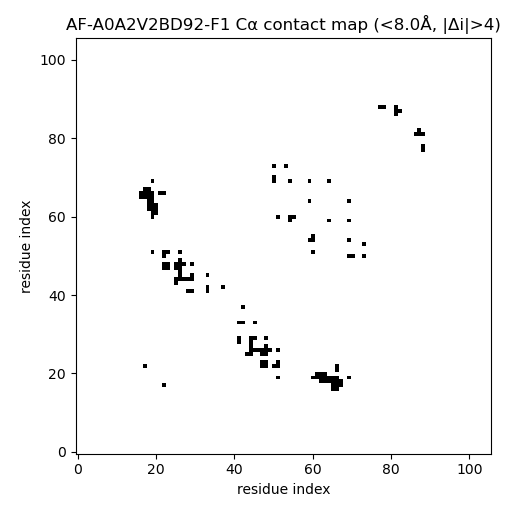2,51,51,58,50,51,52,54,51,54,53,56,66,71,79,108

Sequence (106 aa):
MLNILNPDNHAMTTAAAMTFADLSCLAEQVTDHLPFDADNAIRAGAAAAALTTFARYTGLNTDGESAETVIVDFLTDLMHLCSETGMPLCEMLLSASRQWLVEQDA